Protein AF-A0AB36Y078-F1 (afdb_monomer_lite)

Foldseek 3Di:
DVVVVVVVVVLVVCCVVPVVPSVVVVVVVVVVVVVVVVVVVVVVVVVVVQVVQWDWDWDQACPVDPPLFRIKIKIWRQDQAKDAWDWDDDFDADVVGPDTPQQPVVDRDRPTPPGTAHHGHMDMDTGD

Sequence (128 aa):
MFFGVLLIITWLILLLRYPAKALPVSLAAAAGLGLVAVWVVWLDNREASQLARLELRISYAPQECPADRPLKLTLNNGNDVPLTELRWRVAAYAPGDTVNLADNVYAAPRYRGPGELQAGATWDDCLP

pLDDT: mean 82.59, std 10.32, range [43.22, 97.31]

Structure (mmCIF, N/CA/C/O backbone):
data_AF-A0AB36Y078-F1
#
_entry.id   AF-A0AB36Y078-F1
#
loop_
_atom_site.group_PDB
_atom_site.id
_atom_site.type_symbol
_atom_site.label_atom_id
_atom_site.label_alt_id
_atom_site.label_comp_id
_atom_site.label_asym_id
_atom_site.label_entity_id
_atom_site.label_seq_id
_atom_site.pdbx_PDB_ins_code
_atom_site.Cartn_x
_atom_site.Cartn_y
_atom_site.Cartn_z
_atom_site.occupancy
_atom_site.B_iso_or_equiv
_atom_site.auth_seq_id
_atom_site.auth_comp_id
_atom_site.auth_asym_id
_atom_site.auth_atom_id
_atom_site.pdbx_PDB_model_num
ATOM 1 N N . MET A 1 1 ? -1.918 -14.379 -34.521 1.00 67.94 1 MET A N 1
ATOM 2 C CA . MET A 1 1 ? -0.766 -15.259 -34.199 1.00 67.94 1 MET A CA 1
ATOM 3 C C . MET A 1 1 ? 0.283 -15.271 -35.313 1.00 67.94 1 MET A C 1
ATOM 5 O O . MET A 1 1 ? 1.445 -15.045 -35.012 1.00 67.94 1 MET A O 1
ATOM 9 N N . PHE A 1 2 ? -0.107 -15.436 -36.585 1.00 85.00 2 PHE A N 1
ATOM 10 C CA . PHE A 1 2 ? 0.818 -15.479 -37.734 1.00 85.00 2 PHE A CA 1
ATOM 11 C C . PHE A 1 2 ? 1.737 -14.249 -37.864 1.00 85.00 2 PHE A C 1
ATOM 13 O O . PHE A 1 2 ? 2.942 -14.395 -38.031 1.00 85.00 2 PHE A O 1
ATOM 20 N N . PHE A 1 3 ? 1.191 -13.040 -37.696 1.00 89.00 3 PHE A N 1
ATOM 21 C CA . PHE A 1 3 ? 1.971 -11.796 -37.752 1.00 89.00 3 PHE A CA 1
ATOM 22 C C . PHE A 1 3 ? 3.054 -11.701 -36.669 1.00 89.00 3 PHE A C 1
ATOM 24 O O . PHE A 1 3 ? 4.143 -11.210 -36.942 1.00 89.00 3 PHE A O 1
ATOM 31 N N . GLY A 1 4 ? 2.786 -12.221 -35.466 1.00 87.12 4 GLY A N 1
ATOM 32 C CA . GLY A 1 4 ? 3.779 -12.261 -34.390 1.00 87.12 4 GLY A CA 1
ATOM 33 C C . GLY A 1 4 ? 4.939 -13.199 -34.723 1.00 87.12 4 GLY A C 1
ATOM 34 O O . GLY A 1 4 ? 6.097 -12.826 -34.575 1.00 87.12 4 GLY A O 1
ATOM 35 N N . VAL A 1 5 ? 4.632 -14.384 -35.258 1.00 90.44 5 VAL A N 1
ATOM 36 C CA . VAL A 1 5 ? 5.648 -15.358 -35.694 1.00 90.44 5 VAL A CA 1
ATOM 37 C C . VAL A 1 5 ? 6.499 -14.792 -36.834 1.00 90.44 5 VAL A C 1
ATOM 39 O O . VAL A 1 5 ? 7.723 -14.880 -36.793 1.00 90.44 5 VAL A O 1
ATOM 42 N N . LEU A 1 6 ? 5.867 -14.159 -37.825 1.00 91.75 6 LEU A N 1
ATOM 43 C CA . LEU A 1 6 ? 6.556 -13.582 -38.980 1.00 91.75 6 LEU A CA 1
ATOM 44 C C . LEU A 1 6 ? 7.494 -12.437 -38.563 1.00 91.75 6 LEU A C 1
ATOM 46 O O . LEU A 1 6 ? 8.616 -12.347 -39.061 1.00 91.75 6 LEU A O 1
ATOM 50 N N . LEU A 1 7 ? 7.086 -11.620 -37.588 1.00 88.50 7 LEU A N 1
ATOM 51 C CA . LEU A 1 7 ? 7.914 -10.560 -37.011 1.00 88.50 7 LEU A CA 1
ATOM 52 C C . LEU A 1 7 ? 9.136 -11.119 -36.265 1.00 88.50 7 LEU A C 1
ATOM 54 O O . LEU A 1 7 ? 10.246 -10.633 -36.479 1.00 88.50 7 LEU A O 1
ATOM 58 N N . ILE A 1 8 ? 8.963 -12.177 -35.463 1.00 86.94 8 ILE A N 1
ATOM 59 C CA . ILE A 1 8 ? 10.069 -12.844 -34.750 1.00 86.94 8 ILE A CA 1
ATOM 60 C C . ILE A 1 8 ? 11.074 -13.454 -35.736 1.00 86.94 8 ILE A C 1
ATOM 62 O O . ILE A 1 8 ? 12.280 -13.264 -35.579 1.00 86.94 8 ILE A O 1
ATOM 66 N N . ILE A 1 9 ? 10.595 -14.149 -36.774 1.00 90.00 9 ILE A N 1
ATOM 67 C CA . ILE A 1 9 ? 11.457 -14.742 -37.809 1.00 90.00 9 ILE A CA 1
ATOM 68 C C . ILE A 1 9 ? 12.229 -13.647 -38.553 1.00 90.00 9 ILE A C 1
ATOM 70 O O . ILE A 1 9 ? 13.437 -13.766 -38.751 1.00 90.00 9 ILE A O 1
ATOM 74 N N . THR A 1 10 ? 11.557 -12.555 -38.924 1.00 88.19 10 THR A N 1
ATOM 75 C CA . THR A 1 10 ? 12.195 -11.425 -39.616 1.00 88.19 10 THR A CA 1
ATOM 76 C C . THR A 1 10 ? 13.278 -10.786 -38.746 1.00 88.19 10 THR A C 1
ATOM 78 O O . THR A 1 10 ? 14.379 -10.515 -39.223 1.00 88.19 10 THR A O 1
ATOM 81 N N . TRP A 1 11 ? 13.005 -10.604 -37.453 1.00 88.06 11 TRP A N 1
ATOM 82 C CA . TRP A 1 11 ? 13.983 -10.101 -36.492 1.00 88.06 11 TRP A CA 1
ATOM 83 C C . TRP A 1 11 ? 15.195 -11.039 -36.347 1.00 88.06 11 TRP A C 1
ATOM 85 O O . TRP A 1 11 ? 16.330 -10.571 -36.426 1.00 88.06 11 TRP A O 1
ATOM 95 N N . LEU A 1 12 ? 14.981 -12.358 -36.239 1.00 86.44 12 LEU A N 1
ATOM 96 C CA . LEU A 1 12 ? 16.056 -13.363 -36.198 1.00 86.44 12 LEU A CA 1
ATOM 97 C C . LEU A 1 12 ? 16.944 -13.321 -37.449 1.00 86.44 12 LEU A C 1
ATOM 99 O O . LEU A 1 12 ? 18.168 -13.339 -37.334 1.00 86.44 12 LEU A O 1
ATOM 103 N N . ILE A 1 13 ? 16.342 -13.220 -38.639 1.00 87.00 13 ILE A N 1
ATOM 104 C CA . ILE A 1 13 ? 17.077 -13.113 -39.909 1.00 87.00 13 ILE A CA 1
ATOM 105 C C . ILE A 1 13 ? 17.943 -11.846 -39.926 1.00 87.00 13 ILE A C 1
ATOM 107 O O . ILE A 1 13 ? 19.112 -11.897 -40.316 1.00 87.00 13 ILE A O 1
ATOM 111 N N . LEU A 1 14 ? 17.393 -10.712 -39.480 1.00 85.31 14 LEU A N 1
ATOM 112 C CA . LEU A 1 14 ? 18.128 -9.448 -39.393 1.00 85.31 14 LEU A CA 1
ATOM 113 C C . LEU A 1 14 ? 19.282 -9.520 -38.386 1.00 85.31 14 LEU A C 1
ATOM 115 O O . LEU A 1 14 ? 20.352 -8.974 -38.655 1.00 85.31 14 LEU A O 1
ATOM 119 N N . LEU A 1 15 ? 19.095 -10.220 -37.268 1.00 82.81 15 LEU A N 1
ATOM 120 C CA . LEU A 1 15 ? 20.113 -10.388 -36.235 1.00 82.81 15 LEU A CA 1
ATOM 121 C C . LEU A 1 15 ? 21.266 -11.289 -36.698 1.00 82.81 15 LEU A C 1
ATOM 123 O O . LEU A 1 15 ? 22.425 -10.947 -36.474 1.00 82.81 15 LEU A O 1
ATOM 127 N N . LEU A 1 16 ? 20.964 -12.380 -37.413 1.00 85.00 16 LEU A N 1
ATOM 128 C CA . LEU A 1 16 ? 21.978 -13.281 -37.974 1.00 85.00 16 LEU A CA 1
ATOM 129 C C . LEU A 1 16 ? 22.780 -12.622 -39.106 1.00 85.00 16 LEU A C 1
ATOM 131 O O . LEU A 1 16 ? 23.980 -12.854 -39.238 1.00 85.00 16 LEU A O 1
ATOM 135 N N . ARG A 1 17 ? 22.117 -11.812 -39.944 1.00 87.81 17 ARG A N 1
ATOM 136 C CA . ARG A 1 17 ? 22.730 -11.233 -41.149 1.00 87.81 17 ARG A CA 1
ATOM 137 C C . ARG A 1 17 ? 23.404 -9.883 -40.919 1.00 87.81 17 ARG A C 1
ATOM 139 O O . ARG A 1 17 ? 24.385 -9.577 -41.592 1.00 87.81 17 ARG A O 1
ATOM 146 N N . TYR A 1 18 ? 22.904 -9.079 -39.984 1.00 84.06 18 TYR A N 1
ATOM 147 C CA . TYR A 1 18 ? 23.440 -7.753 -39.671 1.00 84.06 18 TYR A CA 1
ATOM 148 C C . TYR A 1 18 ? 23.667 -7.581 -38.162 1.00 84.06 18 TYR A C 1
ATOM 150 O O . TYR A 1 18 ? 23.099 -6.665 -37.553 1.00 84.06 18 TYR A O 1
ATOM 158 N N . PRO A 1 19 ? 24.533 -8.408 -37.544 1.00 77.94 19 PRO A N 1
ATOM 159 C CA . PRO A 1 19 ? 24.742 -8.396 -36.097 1.00 77.94 19 PRO A CA 1
ATOM 160 C C . PRO A 1 19 ? 25.222 -7.028 -35.599 1.00 77.94 19 PRO A C 1
ATOM 162 O O . PRO A 1 19 ? 24.723 -6.525 -34.599 1.00 77.94 19 PRO A O 1
ATOM 165 N N . ALA A 1 20 ? 26.093 -6.352 -36.353 1.00 81.81 20 ALA A N 1
ATOM 166 C CA . ALA A 1 20 ? 26.608 -5.029 -35.993 1.00 81.81 20 ALA A CA 1
ATOM 167 C C . ALA A 1 20 ? 25.535 -3.919 -35.937 1.00 81.81 20 ALA A C 1
ATOM 169 O O . ALA A 1 20 ? 25.791 -2.864 -35.366 1.00 81.81 20 ALA A O 1
ATOM 170 N N . LYS A 1 21 ? 24.345 -4.129 -36.523 1.00 81.31 21 LYS A N 1
ATOM 171 C CA . LYS A 1 21 ? 23.260 -3.130 -36.561 1.00 81.31 21 LYS A CA 1
ATOM 172 C C . LYS A 1 21 ? 22.040 -3.537 -35.737 1.00 81.31 21 LYS A C 1
ATOM 174 O O . LYS A 1 21 ? 21.476 -2.705 -35.039 1.00 81.31 21 LYS A O 1
ATOM 179 N N . ALA A 1 22 ? 21.633 -4.804 -35.797 1.00 81.19 22 ALA A N 1
ATOM 180 C CA . ALA A 1 22 ? 20.432 -5.289 -35.113 1.00 81.19 22 ALA A CA 1
ATOM 181 C C . ALA A 1 22 ? 20.657 -5.549 -33.612 1.00 81.19 22 ALA A C 1
ATOM 183 O O . ALA A 1 22 ? 19.755 -5.331 -32.798 1.00 81.19 22 ALA A O 1
ATOM 184 N N . LEU A 1 23 ? 21.862 -5.985 -33.236 1.00 82.50 23 LEU A N 1
ATOM 185 C CA . LEU A 1 23 ? 22.231 -6.277 -31.853 1.00 82.50 23 LEU A CA 1
ATOM 186 C C . LEU A 1 23 ? 22.224 -5.025 -30.954 1.00 82.50 23 LEU A C 1
ATOM 188 O O . LEU A 1 23 ? 21.563 -5.084 -29.919 1.00 82.50 23 LEU A O 1
ATOM 192 N N . PRO A 1 24 ? 22.833 -3.874 -31.321 1.00 85.88 24 PRO A N 1
ATOM 193 C CA . PRO A 1 24 ? 22.782 -2.677 -30.475 1.00 85.88 24 PRO A CA 1
ATOM 194 C C . PRO A 1 24 ? 21.361 -2.128 -30.310 1.00 85.88 24 PRO A C 1
ATOM 196 O O . PRO A 1 24 ? 21.002 -1.697 -29.219 1.00 85.88 24 PRO A O 1
ATOM 199 N N . VAL A 1 25 ? 20.525 -2.198 -31.353 1.00 87.19 25 VAL A N 1
ATOM 200 C CA . VAL A 1 25 ? 19.115 -1.775 -31.277 1.00 87.19 25 VAL A CA 1
ATOM 201 C C . VAL A 1 25 ? 18.329 -2.669 -30.318 1.00 87.19 25 VAL A C 1
ATOM 203 O O . VAL A 1 25 ? 17.588 -2.174 -29.472 1.00 87.19 25 VAL A O 1
ATOM 206 N N . SER A 1 26 ? 18.521 -3.985 -30.408 1.00 85.50 26 SER A N 1
ATOM 207 C CA . SER A 1 26 ? 17.842 -4.942 -29.528 1.00 85.50 26 SER A CA 1
ATOM 208 C C . SER A 1 26 ? 18.319 -4.814 -28.081 1.00 85.50 26 SER A C 1
ATOM 210 O O . SER A 1 26 ? 17.514 -4.893 -27.159 1.00 85.50 26 SER A O 1
ATOM 212 N N . LEU A 1 27 ? 19.613 -4.559 -27.878 1.00 89.94 27 LEU A N 1
ATOM 213 C CA . LEU A 1 27 ? 20.193 -4.333 -26.560 1.00 89.94 27 LEU A CA 1
ATOM 214 C C . LEU A 1 27 ? 19.691 -3.025 -25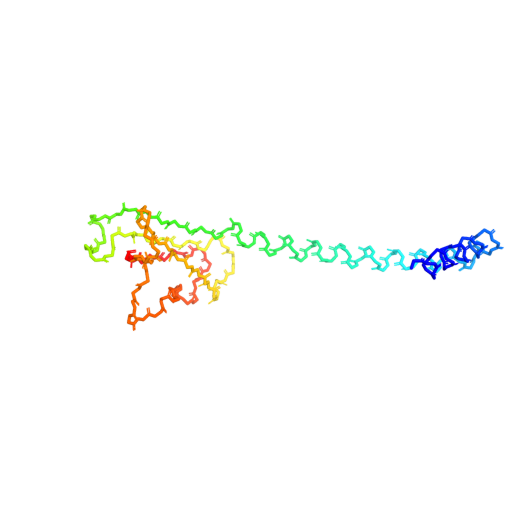.939 1.00 89.94 27 LEU A C 1
ATOM 216 O O . LEU A 1 27 ? 19.344 -3.013 -24.764 1.00 89.94 27 LEU A O 1
ATOM 220 N N . ALA A 1 28 ? 19.574 -1.952 -26.726 1.00 91.19 28 ALA A N 1
ATOM 221 C CA . ALA A 1 28 ? 18.971 -0.699 -26.277 1.00 91.19 28 ALA A CA 1
ATOM 222 C C . ALA A 1 28 ? 17.498 -0.890 -25.878 1.00 91.19 28 ALA A C 1
ATOM 224 O O . ALA A 1 28 ? 17.077 -0.405 -24.829 1.00 91.19 28 ALA A O 1
ATOM 225 N N . ALA A 1 29 ? 16.730 -1.647 -26.668 1.00 90.44 29 ALA A N 1
ATOM 226 C CA . ALA A 1 29 ? 15.347 -1.981 -26.339 1.00 90.44 29 ALA A CA 1
ATOM 227 C C . ALA A 1 29 ? 15.247 -2.822 -25.054 1.00 90.44 29 ALA A C 1
ATOM 229 O O . ALA A 1 29 ? 14.455 -2.502 -24.170 1.00 90.44 29 ALA A O 1
ATOM 230 N N . ALA A 1 30 ? 16.081 -3.856 -24.912 1.00 92.88 30 ALA A N 1
ATOM 231 C CA . ALA A 1 30 ? 16.129 -4.693 -23.716 1.00 92.88 30 ALA A CA 1
ATOM 232 C C . ALA A 1 30 ? 16.552 -3.899 -22.471 1.00 92.88 30 ALA A C 1
ATOM 234 O O . ALA A 1 30 ? 15.960 -4.070 -21.410 1.00 92.88 30 ALA A O 1
ATOM 235 N N . ALA A 1 31 ? 17.526 -2.995 -22.602 1.00 95.88 31 ALA A N 1
ATOM 236 C CA . ALA A 1 31 ? 17.953 -2.113 -21.521 1.00 95.88 31 ALA A CA 1
ATOM 237 C C . ALA A 1 31 ? 16.829 -1.156 -21.098 1.00 95.88 31 ALA A C 1
ATOM 239 O O . ALA A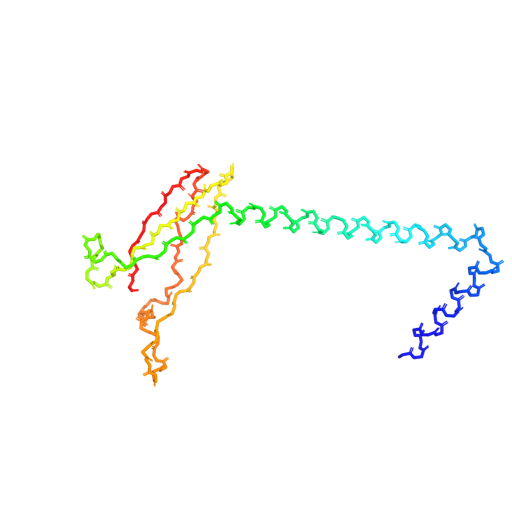 1 31 ? 16.574 -1.010 -19.906 1.00 95.88 31 ALA A O 1
ATOM 240 N N . GLY A 1 32 ? 16.116 -0.558 -22.059 1.00 95.81 32 GLY A N 1
ATOM 241 C CA . GLY A 1 32 ? 14.958 0.291 -21.779 1.00 95.81 32 GLY A CA 1
ATOM 242 C C . GLY A 1 32 ? 13.849 -0.464 -21.044 1.00 95.81 32 GLY A C 1
ATOM 243 O O . GLY A 1 32 ? 13.365 -0.001 -20.013 1.00 95.81 32 GLY A O 1
ATOM 244 N N . LEU A 1 33 ? 13.497 -1.662 -21.523 1.00 96.00 33 LEU A N 1
ATOM 245 C CA . LEU A 1 33 ? 12.511 -2.525 -20.865 1.00 96.00 33 LEU A CA 1
ATOM 246 C C . LEU A 1 33 ? 12.966 -2.959 -19.466 1.00 96.00 33 LEU A C 1
ATOM 248 O O . LEU A 1 33 ? 12.168 -2.942 -18.532 1.00 96.00 33 LEU A O 1
ATOM 252 N N . GLY A 1 34 ? 14.245 -3.301 -19.304 1.00 96.38 34 GLY A N 1
ATOM 253 C CA . GLY A 1 34 ? 14.830 -3.661 -18.015 1.00 96.38 34 GLY A CA 1
ATOM 254 C C . GLY A 1 34 ? 14.773 -2.512 -17.010 1.00 96.38 34 GLY A C 1
ATOM 255 O O . GLY A 1 34 ? 14.398 -2.729 -15.862 1.00 96.38 34 GLY A O 1
ATOM 256 N N . LEU A 1 35 ? 15.070 -1.284 -17.443 1.00 97.31 35 LEU A N 1
ATOM 257 C CA . LEU A 1 35 ? 15.001 -0.096 -16.591 1.00 97.31 35 LEU A CA 1
ATOM 258 C C . LEU A 1 35 ? 13.564 0.151 -16.116 1.00 97.31 35 LEU A C 1
ATOM 260 O O . LEU A 1 35 ? 13.345 0.338 -14.923 1.00 97.31 35 LEU A O 1
ATOM 264 N N . VAL A 1 36 ? 12.580 0.070 -17.019 1.00 96.88 36 VAL A N 1
ATOM 265 C CA . VAL A 1 36 ? 11.159 0.193 -16.653 1.00 96.88 36 VAL A CA 1
ATOM 266 C C . VAL A 1 36 ? 10.745 -0.904 -15.672 1.00 96.88 36 VAL A C 1
ATOM 268 O O . VAL A 1 36 ? 10.108 -0.602 -14.668 1.00 96.88 36 VAL A O 1
ATOM 271 N N . ALA A 1 37 ? 11.133 -2.159 -15.910 1.00 96.06 37 ALA A N 1
ATOM 272 C CA . ALA A 1 37 ? 10.815 -3.263 -15.007 1.00 96.06 37 ALA A CA 1
ATOM 273 C C . ALA A 1 37 ? 11.408 -3.048 -13.603 1.00 96.06 37 ALA A C 1
ATOM 275 O O . ALA A 1 37 ? 10.694 -3.174 -12.611 1.00 96.06 37 ALA A O 1
ATOM 276 N N . VAL A 1 38 ? 12.686 -2.661 -13.513 1.00 96.19 38 VAL A N 1
ATOM 277 C CA . VAL A 1 38 ? 13.344 -2.337 -12.235 1.00 96.19 38 VAL A CA 1
ATOM 278 C C . VAL A 1 38 ? 12.657 -1.162 -11.544 1.00 96.19 38 VAL A C 1
ATOM 280 O O . VAL A 1 38 ? 12.427 -1.219 -10.339 1.00 96.19 38 VAL A O 1
ATOM 283 N N . TRP A 1 39 ? 12.294 -0.119 -12.292 1.00 95.06 39 TRP A N 1
ATOM 284 C CA . TRP A 1 39 ? 11.585 1.039 -11.752 1.00 95.06 39 TRP A CA 1
ATOM 285 C C . TRP A 1 39 ? 10.229 0.654 -11.154 1.00 95.06 39 TRP A C 1
ATOM 287 O O . TRP A 1 39 ? 9.905 1.078 -10.047 1.00 95.06 39 TRP A O 1
ATOM 297 N N . VAL A 1 40 ? 9.460 -0.185 -11.854 1.00 94.12 40 VAL A N 1
ATOM 298 C CA . VAL A 1 40 ? 8.164 -0.689 -11.379 1.00 94.12 40 VAL A CA 1
ATOM 299 C C . VAL A 1 40 ? 8.331 -1.519 -10.108 1.00 94.12 40 VAL A C 1
ATOM 301 O O . VAL A 1 40 ? 7.631 -1.261 -9.135 1.00 94.12 40 VAL A O 1
ATOM 304 N N . VAL A 1 41 ? 9.286 -2.455 -10.071 1.00 92.19 41 VAL A N 1
ATOM 305 C CA . VAL A 1 41 ? 9.547 -3.264 -8.864 1.00 92.19 41 VAL A CA 1
ATOM 306 C C . VAL A 1 41 ? 9.994 -2.389 -7.691 1.00 92.19 41 VAL A C 1
ATOM 308 O O . VAL A 1 41 ? 9.592 -2.622 -6.554 1.00 92.19 41 VAL A O 1
ATOM 311 N N . TRP A 1 42 ? 10.817 -1.369 -7.943 1.00 92.38 42 TRP A N 1
ATOM 312 C CA . TRP A 1 42 ? 11.256 -0.446 -6.898 1.00 92.38 42 TRP A CA 1
ATOM 313 C C . TRP A 1 42 ? 10.096 0.372 -6.320 1.00 92.38 42 TRP A C 1
ATOM 315 O O . TRP A 1 42 ? 10.009 0.524 -5.100 1.00 92.38 42 TRP 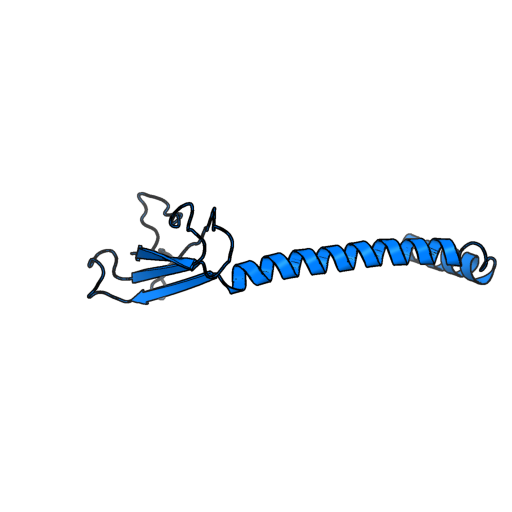A O 1
ATOM 325 N N . LEU A 1 43 ? 9.202 0.868 -7.179 1.00 87.50 43 LEU A N 1
ATOM 326 C CA . LEU A 1 43 ? 8.017 1.612 -6.760 1.00 87.50 43 LEU A CA 1
ATOM 327 C C . LEU A 1 43 ? 7.081 0.733 -5.919 1.00 87.50 43 LEU A C 1
ATOM 329 O O . LEU A 1 43 ? 6.715 1.124 -4.813 1.00 87.50 43 LEU A O 1
ATOM 333 N N . ASP A 1 44 ? 6.791 -0.476 -6.402 1.00 85.88 44 ASP A N 1
ATOM 334 C CA . ASP A 1 44 ? 5.927 -1.451 -5.729 1.00 85.88 44 ASP A CA 1
ATOM 335 C C . ASP A 1 44 ? 6.474 -1.834 -4.343 1.00 85.88 44 ASP A C 1
ATOM 337 O O . ASP A 1 44 ? 5.772 -1.764 -3.333 1.00 85.88 44 ASP A O 1
ATOM 341 N N . ASN A 1 45 ? 7.777 -2.120 -4.248 1.00 81.25 45 ASN A N 1
ATOM 342 C CA . ASN A 1 45 ? 8.405 -2.465 -2.973 1.00 81.25 45 ASN A CA 1
ATOM 343 C C . ASN A 1 45 ? 8.398 -1.289 -1.977 1.00 81.25 45 ASN A C 1
ATOM 345 O O . ASN A 1 45 ? 8.291 -1.486 -0.763 1.00 81.25 45 ASN A O 1
ATOM 349 N N . ARG A 1 46 ? 8.491 -0.046 -2.471 1.00 81.50 46 ARG A N 1
ATOM 350 C CA . ARG A 1 46 ? 8.406 1.147 -1.620 1.00 81.50 46 ARG A CA 1
ATOM 351 C C . ARG A 1 46 ? 7.010 1.291 -1.019 1.00 81.50 46 ARG A C 1
ATOM 353 O O . ARG A 1 46 ? 6.913 1.540 0.183 1.00 81.50 46 ARG A O 1
ATOM 360 N N . GLU A 1 47 ? 5.961 1.092 -1.811 1.00 78.75 47 GLU A N 1
ATOM 361 C CA . GLU A 1 47 ? 4.569 1.126 -1.345 1.00 78.75 47 GLU A CA 1
ATOM 362 C C . GLU A 1 47 ? 4.283 -0.014 -0.360 1.00 78.75 47 GLU A C 1
ATOM 364 O O . GLU A 1 47 ? 3.808 0.232 0.752 1.00 78.75 47 GLU A O 1
ATOM 369 N N . ALA A 1 48 ? 4.683 -1.246 -0.689 1.00 74.19 48 ALA A N 1
ATOM 370 C CA . ALA A 1 48 ? 4.507 -2.406 0.186 1.00 74.19 48 ALA A CA 1
ATOM 371 C C . ALA A 1 48 ? 5.187 -2.218 1.554 1.00 74.19 48 ALA A C 1
ATOM 373 O O . ALA A 1 48 ? 4.611 -2.550 2.591 1.00 74.19 48 ALA A O 1
ATOM 374 N N . SER A 1 49 ? 6.385 -1.619 1.580 1.00 71.94 49 SER A N 1
ATOM 375 C CA . SER A 1 49 ? 7.094 -1.320 2.831 1.00 71.94 49 SER A CA 1
ATOM 376 C C . SER A 1 49 ? 6.360 -0.311 3.722 1.00 71.94 49 SER A C 1
ATOM 378 O O . SER A 1 49 ? 6.497 -0.363 4.944 1.00 71.94 49 SER A O 1
ATOM 380 N N . GLN A 1 50 ? 5.582 0.603 3.130 1.00 72.19 50 GLN A N 1
ATOM 381 C CA . GLN A 1 50 ? 4.784 1.569 3.882 1.00 72.19 50 GLN A CA 1
ATOM 382 C C . GLN A 1 50 ? 3.539 0.91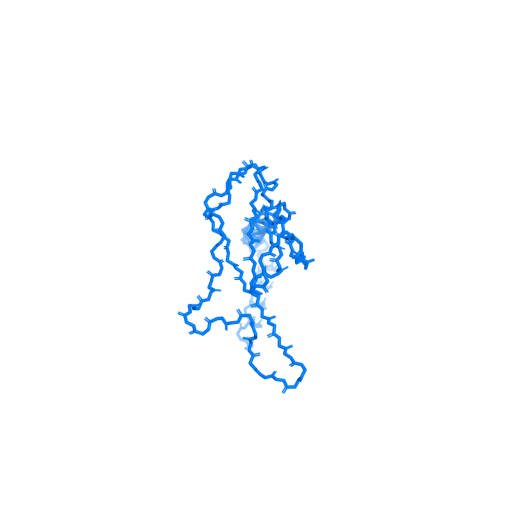3 4.479 1.00 72.19 50 GLN A C 1
ATOM 384 O O . GLN A 1 50 ? 3.209 1.157 5.640 1.00 72.19 50 GLN A O 1
ATOM 389 N N . LEU A 1 51 ? 2.893 0.015 3.730 1.00 71.88 51 LEU A N 1
ATOM 390 C CA . LEU A 1 51 ? 1.773 -0.772 4.246 1.00 71.88 51 LEU A CA 1
ATOM 391 C C . LEU A 1 51 ? 2.206 -1.739 5.352 1.00 71.88 51 LEU A C 1
ATOM 393 O O . LEU A 1 51 ? 1.488 -1.890 6.331 1.00 71.88 51 LEU A O 1
ATOM 397 N N . ALA A 1 52 ? 3.390 -2.348 5.245 1.00 69.69 52 ALA A N 1
ATOM 398 C CA . ALA A 1 52 ? 3.888 -3.301 6.240 1.00 69.69 52 ALA A CA 1
ATOM 399 C C . ALA A 1 52 ? 4.101 -2.692 7.639 1.00 69.69 52 ALA A C 1
ATOM 401 O O . ALA A 1 52 ? 4.156 -3.424 8.624 1.00 69.69 52 ALA A O 1
ATOM 402 N N . ARG A 1 53 ? 4.230 -1.363 7.735 1.00 80.88 53 ARG A N 1
ATOM 403 C CA . ARG A 1 53 ? 4.366 -0.637 9.007 1.00 80.88 53 ARG A CA 1
ATOM 404 C C . ARG A 1 53 ? 3.045 -0.055 9.520 1.00 80.88 53 ARG A C 1
ATOM 406 O O . ARG A 1 53 ? 3.038 0.580 10.570 1.00 80.88 53 ARG A O 1
ATOM 413 N N . LEU A 1 54 ? 1.940 -0.261 8.803 1.00 86.44 54 LEU A N 1
ATOM 414 C CA . LEU A 1 54 ? 0.596 0.033 9.293 1.00 86.44 54 LEU A CA 1
ATOM 415 C C . LEU A 1 54 ? 0.058 -1.199 10.020 1.00 86.44 54 LEU A C 1
ATOM 417 O O . LEU A 1 54 ? -0.120 -2.255 9.417 1.00 86.44 54 LEU A O 1
ATOM 421 N N . GLU A 1 55 ? -0.231 -1.058 11.308 1.00 86.62 55 GLU A N 1
ATOM 422 C CA . GLU A 1 55 ? -0.878 -2.112 12.088 1.00 86.62 55 GLU A CA 1
ATOM 423 C C . GLU A 1 55 ? -2.338 -1.734 12.343 1.00 86.62 55 GLU A C 1
ATOM 425 O O . GLU A 1 55 ? -2.624 -0.693 12.932 1.00 86.62 55 GLU A O 1
ATOM 430 N N . LEU A 1 56 ? -3.261 -2.594 11.906 1.00 87.38 56 LEU A N 1
ATOM 431 C CA . LEU A 1 56 ? -4.693 -2.494 12.182 1.00 87.38 56 LEU A CA 1
ATOM 432 C C . LEU A 1 56 ? -5.105 -3.690 13.041 1.00 87.38 56 LEU A C 1
ATOM 434 O O . LEU A 1 56 ? -5.028 -4.835 12.590 1.00 87.38 56 LEU A O 1
ATOM 438 N N . ARG A 1 57 ? -5.563 -3.438 14.266 1.00 89.06 57 ARG A N 1
ATOM 439 C CA . ARG A 1 57 ? -6.021 -4.474 15.194 1.00 89.06 57 ARG A CA 1
ATOM 440 C C . ARG A 1 57 ? -7.491 -4.270 15.521 1.00 89.06 57 ARG A C 1
ATOM 442 O O . ARG A 1 57 ? -7.876 -3.198 15.968 1.00 89.06 57 ARG A O 1
ATOM 449 N N . ILE A 1 58 ? -8.293 -5.313 15.321 1.00 88.25 58 ILE A N 1
ATOM 450 C CA . ILE A 1 58 ? -9.706 -5.349 15.711 1.00 88.25 58 ILE A CA 1
ATOM 451 C C . ILE A 1 58 ? -9.876 -6.466 16.737 1.00 88.25 58 ILE A C 1
ATOM 453 O O . ILE A 1 58 ? -9.496 -7.609 16.480 1.00 88.25 58 ILE A O 1
ATOM 457 N N . SER A 1 59 ? -10.429 -6.142 17.902 1.00 90.38 59 SER A N 1
ATOM 458 C CA . SER A 1 59 ? -10.622 -7.088 19.004 1.00 90.38 59 SER A CA 1
ATOM 459 C C . SER A 1 59 ? -11.976 -6.895 19.670 1.00 90.38 59 SER A C 1
ATOM 461 O O . SER A 1 59 ? -12.409 -5.766 19.873 1.00 90.38 59 SER A O 1
ATOM 463 N N . TYR A 1 60 ? -12.625 -7.989 20.063 1.00 88.69 60 TYR A N 1
ATOM 464 C CA . TYR A 1 60 ? -13.824 -7.932 20.896 1.00 88.69 60 TYR A CA 1
ATOM 465 C C . TYR A 1 60 ? -13.456 -7.468 22.312 1.00 88.69 60 TYR A C 1
ATOM 467 O O . TYR A 1 60 ? -12.771 -8.185 23.040 1.00 88.69 60 TYR A O 1
ATOM 475 N N . ALA A 1 61 ? -13.892 -6.264 22.683 1.00 89.75 61 ALA A N 1
ATOM 476 C CA . ALA A 1 61 ? -13.557 -5.612 23.947 1.00 89.75 61 ALA A CA 1
ATOM 477 C C . ALA A 1 61 ? -14.803 -4.951 24.576 1.00 89.75 61 ALA A C 1
ATOM 479 O O . ALA A 1 61 ? -14.858 -3.730 24.728 1.00 89.75 61 ALA A O 1
ATOM 480 N N . PRO A 1 62 ? -15.807 -5.742 25.001 1.00 86.56 62 PRO A N 1
ATOM 481 C CA . PRO A 1 62 ? -17.068 -5.224 25.549 1.00 86.56 62 PRO A CA 1
ATOM 482 C C . PRO A 1 62 ? -16.912 -4.503 26.900 1.00 86.56 62 PRO A C 1
ATOM 484 O O . PRO A 1 62 ? -17.866 -3.921 27.401 1.00 86.56 62 PRO A O 1
ATOM 487 N N . GLN A 1 63 ? -15.732 -4.584 27.524 1.00 90.50 63 GLN A N 1
ATOM 488 C CA . GLN A 1 63 ? -15.405 -3.860 28.756 1.00 90.50 63 GLN A CA 1
ATOM 489 C C . GLN A 1 63 ? -14.906 -2.435 28.479 1.00 90.50 63 GLN A C 1
ATOM 491 O O . GLN A 1 63 ? -15.041 -1.567 29.335 1.00 90.50 63 GLN A O 1
ATOM 496 N N . GLU A 1 64 ? -14.319 -2.201 27.303 1.00 87.50 64 GLU A N 1
ATOM 497 C CA . GLU A 1 64 ? -13.712 -0.920 26.918 1.00 87.50 64 GLU A CA 1
ATOM 498 C C . GLU A 1 64 ? -14.594 -0.130 25.950 1.00 87.50 64 GLU A C 1
ATOM 500 O O . GLU A 1 64 ? -14.508 1.096 25.895 1.00 87.50 64 GLU A O 1
ATOM 505 N N . CYS A 1 65 ? -15.457 -0.824 25.208 1.00 87.06 65 CYS A N 1
ATOM 506 C CA . CYS A 1 65 ? -16.357 -0.222 24.243 1.00 87.06 65 CYS A CA 1
ATOM 507 C C . CYS A 1 65 ? -17.842 -0.362 24.642 1.00 87.06 65 CYS A C 1
ATOM 509 O O . CYS A 1 65 ? -18.208 -1.302 25.352 1.00 87.06 65 CYS A O 1
ATOM 511 N N . PRO A 1 66 ? -18.717 0.551 24.175 1.00 85.06 66 PRO A N 1
ATOM 512 C CA . PRO A 1 66 ? -20.162 0.484 24.396 1.00 85.06 66 PRO A CA 1
ATOM 513 C C . PRO A 1 66 ? -20.807 -0.812 23.879 1.00 85.06 66 PRO A C 1
ATOM 515 O O . PRO A 1 66 ? -20.321 -1.434 22.937 1.00 85.06 66 PRO A O 1
ATOM 518 N N . ALA A 1 67 ? -21.950 -1.193 24.455 1.00 82.62 67 ALA A N 1
ATOM 519 C CA . ALA A 1 67 ? -22.655 -2.432 24.105 1.00 82.62 67 ALA A CA 1
ATOM 520 C C . ALA A 1 67 ? -23.170 -2.473 22.652 1.00 82.62 67 ALA A C 1
ATOM 522 O O . ALA A 1 67 ? -23.323 -3.553 22.090 1.00 82.62 67 ALA A O 1
ATOM 523 N N . ASP A 1 68 ? -23.427 -1.313 22.046 1.00 81.06 68 ASP A N 1
ATOM 524 C CA . ASP A 1 68 ? -23.800 -1.156 20.636 1.00 81.06 68 ASP A CA 1
ATOM 525 C C . ASP A 1 68 ? -22.598 -1.207 19.681 1.00 81.06 68 ASP A C 1
ATOM 527 O O . ASP A 1 68 ? -22.794 -1.318 18.473 1.00 81.06 68 ASP A O 1
ATOM 531 N N . ARG A 1 69 ? -21.367 -1.110 20.207 1.00 82.00 69 ARG A N 1
ATOM 532 C CA . ARG A 1 69 ? -20.116 -1.096 19.438 1.00 82.00 69 ARG A CA 1
ATOM 533 C C . ARG A 1 69 ? -18.985 -1.864 20.130 1.00 82.00 69 ARG A C 1
ATOM 535 O O . ARG A 1 69 ? -17.990 -1.252 20.500 1.00 82.00 69 ARG A O 1
ATOM 542 N N . PRO A 1 70 ? -19.103 -3.188 20.339 1.00 84.94 70 PRO A N 1
ATOM 543 C CA . PRO A 1 70 ? -18.220 -3.942 21.233 1.00 84.94 70 PRO A CA 1
ATOM 544 C C . PRO A 1 70 ? -16.841 -4.278 20.642 1.00 84.94 70 PRO A C 1
ATOM 546 O O . PRO A 1 70 ? -16.007 -4.881 21.326 1.00 84.94 70 PRO A O 1
ATOM 549 N N . LEU A 1 71 ? -16.592 -3.954 19.374 1.00 85.94 71 LEU A N 1
ATOM 550 C CA . LEU A 1 71 ? -15.316 -4.206 18.716 1.00 85.94 71 LEU A CA 1
ATOM 551 C C . LEU A 1 71 ? -14.409 -2.983 18.868 1.00 85.94 71 LEU A C 1
ATOM 553 O O . LEU A 1 71 ? -14.685 -1.924 18.315 1.00 85.94 71 LEU A O 1
ATOM 557 N N . LYS A 1 72 ? -13.291 -3.134 19.575 1.00 88.44 72 LYS A N 1
ATOM 558 C CA . LYS A 1 72 ? -12.241 -2.117 19.631 1.00 88.44 72 LYS A CA 1
ATOM 559 C C . LYS A 1 72 ? -11.372 -2.208 18.387 1.00 88.44 72 LYS A C 1
ATOM 561 O O . LYS A 1 72 ? -10.867 -3.285 18.062 1.00 88.44 72 LYS A O 1
ATOM 566 N N . LEU A 1 73 ? -11.185 -1.073 17.733 1.00 88.31 73 LEU A N 1
ATOM 567 C CA . LEU A 1 73 ? -10.262 -0.874 16.636 1.00 88.31 73 LEU A CA 1
ATOM 568 C C . LEU A 1 73 ? -9.080 -0.030 17.103 1.00 88.31 73 LEU A C 1
ATOM 570 O O . LEU A 1 73 ? -9.280 1.047 17.650 1.00 88.31 73 LEU A O 1
ATOM 574 N N . THR A 1 74 ? -7.871 -0.488 16.799 1.00 89.88 74 THR A N 1
ATOM 575 C CA . THR A 1 74 ? -6.620 0.240 17.015 1.00 89.88 74 THR A CA 1
ATOM 576 C C . THR A 1 74 ? -5.855 0.312 15.698 1.00 89.88 74 THR A C 1
ATOM 578 O O . THR A 1 74 ? -5.646 -0.710 15.039 1.00 89.88 74 THR A O 1
ATOM 581 N N . LEU A 1 75 ? -5.427 1.511 15.310 1.00 89.62 75 LEU A N 1
ATOM 582 C CA . LEU A 1 75 ? -4.591 1.778 14.143 1.00 89.62 75 LEU A CA 1
ATOM 583 C C . LEU A 1 75 ? -3.282 2.421 14.591 1.00 89.62 75 LEU A C 1
ATOM 585 O O . LEU A 1 75 ? -3.296 3.497 15.182 1.00 89.62 75 LEU A O 1
ATOM 589 N N . ASN A 1 76 ? -2.157 1.802 14.254 1.00 90.25 76 ASN A N 1
ATOM 590 C CA . ASN A 1 76 ? -0.827 2.350 14.492 1.00 90.25 76 ASN A CA 1
ATOM 591 C C . ASN A 1 76 ? -0.143 2.649 13.153 1.00 90.25 76 ASN A C 1
ATOM 593 O O . ASN A 1 76 ? -0.014 1.767 12.298 1.00 90.25 76 ASN A O 1
ATOM 597 N N . ASN A 1 77 ? 0.299 3.896 12.979 1.00 89.38 77 ASN A N 1
ATOM 598 C CA . ASN A 1 77 ? 1.138 4.287 11.857 1.00 89.38 77 ASN A CA 1
ATOM 599 C C . ASN A 1 77 ? 2.619 4.200 12.233 1.00 89.38 77 ASN A C 1
ATOM 601 O O . ASN A 1 77 ? 3.228 5.195 12.611 1.00 89.38 77 ASN A O 1
ATOM 605 N N . GLY A 1 78 ? 3.229 3.031 12.052 1.00 87.62 78 GLY A N 1
ATOM 606 C CA . GLY A 1 78 ? 4.662 2.823 12.269 1.00 87.62 78 GLY A CA 1
ATOM 607 C C . GLY A 1 78 ? 5.569 3.385 11.166 1.00 87.62 78 GLY A C 1
ATOM 608 O O . GLY A 1 78 ? 6.745 3.034 11.122 1.00 87.62 78 GLY A O 1
ATOM 609 N N . ASN A 1 79 ? 5.050 4.188 10.229 1.00 84.62 79 ASN A N 1
ATOM 610 C CA . ASN A 1 79 ? 5.861 4.839 9.199 1.00 84.62 79 ASN A CA 1
ATOM 611 C C . ASN A 1 79 ? 6.461 6.162 9.676 1.00 84.62 79 ASN A C 1
ATOM 613 O O . ASN A 1 79 ? 5.904 6.831 10.538 1.00 84.62 79 ASN A O 1
ATOM 617 N N . ASP A 1 80 ? 7.518 6.600 8.989 1.00 83.88 80 ASP A N 1
ATOM 618 C CA . ASP A 1 80 ? 8.122 7.932 9.150 1.00 83.88 80 ASP A CA 1
ATOM 619 C C . ASP A 1 80 ? 7.359 9.042 8.397 1.00 83.88 80 ASP A C 1
ATOM 621 O O . ASP A 1 80 ? 7.806 10.186 8.326 1.00 83.88 80 ASP A O 1
ATOM 625 N N . VAL A 1 81 ? 6.219 8.708 7.785 1.00 83.62 81 VAL A N 1
ATOM 626 C CA . VAL A 1 81 ? 5.374 9.628 7.012 1.00 83.62 81 VAL A CA 1
ATOM 627 C C . VAL A 1 81 ? 3.933 9.583 7.520 1.00 83.62 81 VAL A C 1
ATOM 629 O O . VAL A 1 81 ? 3.484 8.529 7.983 1.00 83.62 81 VAL A O 1
ATOM 632 N N . PRO A 1 82 ? 3.189 10.701 7.441 1.00 82.88 82 PRO A N 1
ATOM 633 C CA . PRO A 1 82 ? 1.796 10.730 7.861 1.00 82.88 82 PRO A CA 1
ATOM 634 C C . PRO A 1 82 ? 0.922 9.874 6.937 1.00 82.88 82 PRO A C 1
ATOM 636 O O . PRO A 1 82 ? 1.075 9.889 5.713 1.00 82.88 82 PRO A O 1
ATOM 639 N N . LEU A 1 83 ? -0.022 9.149 7.533 1.00 83.94 83 LEU A N 1
ATOM 640 C CA . LEU A 1 83 ? -1.082 8.449 6.817 1.00 83.94 83 LEU A CA 1
ATOM 641 C C . LEU A 1 83 ? -2.208 9.444 6.530 1.00 83.94 83 LEU A C 1
ATOM 643 O O . LEU A 1 83 ? -2.785 9.992 7.464 1.00 83.94 83 LEU A O 1
ATOM 647 N N . THR A 1 84 ? -2.520 9.669 5.255 1.00 83.69 84 THR A N 1
ATOM 648 C CA . THR A 1 84 ? -3.511 10.671 4.827 1.00 83.69 84 THR A CA 1
ATOM 649 C C . THR A 1 84 ? -4.920 10.098 4.684 1.00 83.69 84 THR A C 1
ATOM 651 O O . THR A 1 84 ? -5.889 10.705 5.136 1.00 83.69 84 THR A O 1
ATOM 654 N N . GLU A 1 85 ? -5.053 8.925 4.063 1.00 80.81 85 GLU A N 1
ATOM 655 C CA . GLU A 1 85 ? -6.337 8.252 3.868 1.00 80.81 85 GLU A CA 1
ATOM 656 C C . GLU A 1 85 ? -6.183 6.738 4.051 1.00 80.81 85 GLU A C 1
ATOM 658 O O . GLU A 1 85 ? -5.385 6.089 3.376 1.00 80.81 85 GLU A O 1
ATOM 663 N N . LEU A 1 86 ? -7.004 6.161 4.932 1.00 80.56 86 LEU A N 1
ATOM 664 C CA . LEU A 1 86 ? -7.193 4.718 5.058 1.00 80.56 86 LEU A CA 1
ATOM 665 C C . LEU A 1 86 ? -8.679 4.396 4.931 1.00 80.56 86 LEU A C 1
ATOM 667 O O . LEU A 1 86 ? -9.509 4.912 5.683 1.00 80.56 86 LEU A O 1
ATOM 671 N N . ARG A 1 87 ? -9.010 3.515 3.983 1.00 78.06 87 ARG A N 1
ATOM 672 C CA . ARG A 1 87 ? -10.373 3.028 3.757 1.00 78.06 87 ARG A CA 1
ATOM 673 C C . ARG A 1 87 ? -10.423 1.524 3.940 1.00 78.06 87 ARG A C 1
ATOM 675 O O . ARG A 1 87 ? -9.657 0.800 3.313 1.00 78.06 87 ARG A O 1
ATOM 682 N N . TRP A 1 88 ? -11.372 1.066 4.741 1.00 76.31 88 TRP A N 1
ATOM 683 C CA . TRP A 1 88 ? -11.595 -0.346 5.020 1.00 76.31 88 TRP A CA 1
ATOM 684 C C . TRP A 1 88 ? -13.094 -0.603 5.225 1.00 76.31 88 TRP A C 1
ATOM 686 O O . TRP A 1 88 ? -13.887 0.331 5.375 1.00 76.31 88 TRP A O 1
ATOM 696 N N . ARG A 1 89 ? -13.503 -1.872 5.151 1.00 77.75 89 ARG A N 1
ATOM 697 C CA . ARG A 1 89 ? -14.899 -2.299 5.311 1.00 77.75 89 ARG A CA 1
ATOM 698 C C . ARG A 1 89 ? -14.924 -3.610 6.089 1.00 77.75 89 ARG A C 1
ATOM 700 O O . ARG A 1 89 ? -14.235 -4.551 5.706 1.00 77.75 89 ARG A O 1
ATOM 707 N N . VAL A 1 90 ? -15.724 -3.663 7.149 1.00 78.00 90 VAL A N 1
ATOM 708 C CA . VAL A 1 90 ? -16.017 -4.889 7.904 1.00 78.00 90 VAL A CA 1
ATOM 709 C C . VAL A 1 90 ? -17.427 -5.349 7.556 1.00 78.00 90 VAL A C 1
ATOM 711 O O . VAL A 1 90 ? -18.324 -4.532 7.346 1.00 78.00 90 VAL A O 1
ATOM 714 N N . ALA A 1 91 ? -17.598 -6.663 7.441 1.00 82.88 91 ALA A N 1
ATOM 715 C CA . ALA A 1 91 ? -18.888 -7.295 7.239 1.00 82.88 91 ALA A CA 1
ATOM 716 C C . ALA A 1 91 ? -19.028 -8.473 8.204 1.00 82.88 91 ALA A C 1
ATOM 718 O O . ALA A 1 91 ? -18.075 -9.230 8.398 1.00 82.88 91 ALA A O 1
ATOM 719 N N . ALA A 1 92 ? -20.211 -8.622 8.786 1.00 81.19 92 ALA A N 1
ATOM 720 C CA . ALA A 1 92 ? -20.547 -9.699 9.706 1.00 81.19 92 ALA A CA 1
ATOM 721 C C . ALA A 1 92 ? -21.854 -10.342 9.245 1.00 81.19 92 ALA A C 1
ATOM 723 O O . ALA A 1 92 ? -22.833 -9.641 9.022 1.00 81.19 92 ALA A O 1
ATOM 724 N N . TYR A 1 93 ? -21.873 -11.663 9.094 1.00 84.19 93 TYR A N 1
ATOM 725 C CA . TYR A 1 93 ? -23.048 -12.404 8.633 1.00 84.19 93 TYR A CA 1
ATOM 726 C C . TYR A 1 93 ? -23.360 -13.514 9.628 1.00 84.19 93 TYR A C 1
ATOM 728 O O . TYR A 1 93 ? -22.453 -14.230 10.062 1.00 84.19 93 TYR A O 1
ATOM 736 N N . ALA A 1 94 ? -24.635 -13.678 9.978 1.00 85.12 94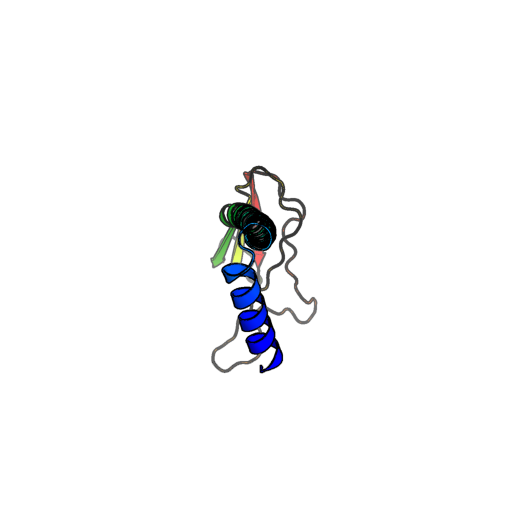 ALA A N 1
ATOM 737 C CA . ALA A 1 94 ? -25.070 -14.865 10.700 1.00 85.12 94 ALA A CA 1
ATOM 738 C C . ALA A 1 94 ? -25.058 -16.088 9.756 1.00 85.12 94 ALA A C 1
ATOM 740 O O . ALA A 1 94 ? -25.267 -15.939 8.549 1.00 85.12 94 ALA A O 1
ATOM 741 N N . PRO A 1 95 ? -24.818 -17.311 10.264 1.00 88.69 95 PRO A N 1
ATOM 742 C CA . PRO A 1 95 ? -24.863 -18.513 9.436 1.00 88.69 95 PRO A CA 1
ATOM 743 C C . PRO A 1 95 ? -26.215 -18.665 8.725 1.00 88.69 95 PRO A C 1
ATOM 745 O O . PRO A 1 95 ? -27.254 -18.747 9.374 1.00 88.69 95 PRO A O 1
ATOM 748 N N . GLY A 1 96 ? -26.196 -18.722 7.390 1.00 87.31 96 GLY A N 1
ATOM 749 C CA . GLY A 1 96 ? -27.408 -18.833 6.567 1.00 87.31 96 GLY A CA 1
ATOM 750 C C . GLY A 1 96 ? -28.148 -17.514 6.324 1.00 87.31 96 GLY A C 1
ATOM 751 O O . GLY A 1 96 ? -29.171 -17.523 5.644 1.00 87.31 96 GLY A O 1
ATOM 752 N N . ASP A 1 97 ? -27.631 -16.398 6.835 1.00 83.56 97 ASP A N 1
ATOM 753 C CA . ASP A 1 97 ? -28.177 -15.065 6.611 1.00 83.56 97 ASP A CA 1
ATOM 754 C C . ASP A 1 97 ? -27.373 -14.317 5.534 1.00 83.56 97 ASP A C 1
ATOM 756 O O . ASP A 1 97 ? -26.167 -14.510 5.366 1.00 83.56 97 ASP A O 1
ATOM 760 N N . THR A 1 98 ? -28.054 -13.451 4.791 1.00 82.56 98 THR A N 1
ATOM 761 C CA . THR A 1 98 ? -27.453 -12.544 3.800 1.00 82.56 98 THR A CA 1
ATOM 762 C C . THR A 1 98 ? -27.352 -11.111 4.312 1.00 82.56 98 THR A C 1
ATOM 764 O O . THR A 1 98 ? -26.740 -10.264 3.660 1.00 82.56 98 THR A O 1
ATOM 767 N N . VAL A 1 99 ? -27.967 -10.817 5.460 1.00 80.44 99 VAL A N 1
ATOM 768 C CA . VAL A 1 99 ? -27.926 -9.494 6.076 1.00 80.44 99 VAL A CA 1
ATOM 769 C C . VAL A 1 99 ? -26.558 -9.273 6.716 1.00 80.44 99 VAL A C 1
ATOM 771 O O . VAL A 1 99 ? -26.113 -10.041 7.568 1.00 80.44 99 VAL A O 1
ATOM 774 N N . ASN A 1 100 ? -25.883 -8.202 6.296 1.00 79.06 100 ASN A N 1
ATOM 775 C CA . ASN A 1 100 ? -24.648 -7.756 6.922 1.00 79.06 100 ASN A CA 1
ATOM 776 C C . ASN A 1 100 ? -24.981 -7.026 8.231 1.00 79.06 100 ASN A C 1
ATOM 778 O O . ASN A 1 100 ? -25.444 -5.889 8.216 1.00 79.06 100 ASN A O 1
ATOM 782 N N . LEU A 1 101 ? -24.707 -7.676 9.356 1.00 75.44 101 LEU A N 1
ATOM 783 C CA . LEU A 1 101 ? -24.924 -7.171 10.710 1.00 75.44 101 LEU A CA 1
ATOM 784 C C . LEU A 1 101 ? -24.044 -5.954 11.040 1.00 75.44 101 LEU A C 1
ATOM 786 O O . LEU A 1 101 ? -24.391 -5.177 11.921 1.00 75.44 101 LEU A O 1
ATOM 790 N N . ALA A 1 102 ? -22.936 -5.765 10.317 1.00 74.56 102 ALA A N 1
ATOM 791 C CA . ALA A 1 102 ? -22.067 -4.594 10.448 1.00 74.56 102 ALA A CA 1
ATOM 792 C C . ALA A 1 102 ? -22.492 -3.417 9.540 1.00 74.56 102 ALA A C 1
ATOM 794 O O . ALA A 1 102 ? -21.878 -2.348 9.596 1.00 74.56 102 ALA A O 1
ATOM 795 N N . ASP A 1 103 ? -23.502 -3.596 8.674 1.00 69.69 103 ASP A N 1
ATOM 796 C CA . ASP A 1 103 ? -24.070 -2.517 7.856 1.00 69.69 103 ASP A CA 1
ATOM 797 C C . ASP A 1 103 ? -25.177 -1.814 8.648 1.00 69.69 103 ASP A C 1
ATOM 799 O O . ASP A 1 103 ? -26.288 -2.321 8.807 1.00 69.69 103 ASP A O 1
ATOM 803 N N . ASN A 1 104 ? -24.889 -0.611 9.139 1.00 59.41 104 ASN A N 1
ATOM 804 C CA . ASN A 1 104 ? -25.907 0.224 9.759 1.00 59.41 104 ASN A CA 1
ATOM 805 C C . ASN A 1 104 ? -26.670 0.957 8.641 1.00 59.41 104 ASN A C 1
ATOM 807 O O . ASN A 1 104 ? -26.172 1.914 8.048 1.00 59.41 104 ASN A O 1
ATOM 811 N N . VAL A 1 105 ? -27.871 0.472 8.314 1.00 53.47 105 VAL A N 1
ATOM 812 C CA . VAL A 1 105 ? -28.662 0.818 7.108 1.00 53.47 105 VAL A CA 1
ATOM 813 C C . VAL A 1 105 ? -28.975 2.326 6.972 1.00 53.47 105 VAL A C 1
ATOM 815 O O . VAL A 1 105 ? -29.339 2.791 5.896 1.00 53.47 105 VAL A O 1
ATOM 818 N N . TYR A 1 106 ? -28.773 3.119 8.030 1.00 51.03 106 TYR A N 1
ATOM 819 C CA . TYR A 1 106 ? -28.968 4.575 8.029 1.00 51.03 106 TYR A CA 1
ATOM 820 C C . TYR A 1 106 ? -27.724 5.410 7.685 1.00 51.03 106 TYR A C 1
ATOM 822 O O . TYR A 1 106 ? -27.853 6.594 7.378 1.00 51.03 106 TYR A O 1
ATOM 830 N N . ALA A 1 107 ? -26.527 4.827 7.685 1.00 47.66 107 ALA A N 1
ATOM 831 C CA . ALA A 1 107 ? -25.300 5.517 7.310 1.00 47.66 107 ALA A CA 1
ATOM 832 C C . ALA A 1 107 ? -24.331 4.484 6.748 1.00 47.66 107 ALA A C 1
ATOM 834 O O . ALA A 1 107 ? -23.689 3.798 7.527 1.00 47.66 107 ALA A O 1
ATOM 835 N N . ALA A 1 108 ? -24.226 4.367 5.419 1.00 43.22 108 ALA A N 1
ATOM 836 C CA . ALA A 1 108 ? -23.270 3.472 4.762 1.00 43.22 108 ALA A CA 1
ATOM 837 C C . ALA A 1 108 ? -21.863 3.705 5.351 1.00 43.22 108 ALA A C 1
ATOM 839 O O . ALA A 1 108 ? -21.222 4.704 4.989 1.00 43.22 108 ALA A O 1
ATOM 840 N N . PRO A 1 109 ? -21.364 2.858 6.274 1.00 52.72 109 PRO A N 1
ATOM 841 C CA . PRO A 1 109 ? -20.216 3.232 7.064 1.00 52.72 109 PRO A CA 1
ATOM 842 C C . PRO A 1 109 ? -18.998 2.838 6.246 1.00 52.72 109 PRO A C 1
ATOM 844 O O . PRO A 1 109 ? -18.422 1.762 6.370 1.00 52.72 109 PRO A O 1
ATOM 847 N N . ARG A 1 110 ? -18.578 3.743 5.361 1.00 54.38 110 ARG A N 1
ATOM 848 C CA . ARG A 1 110 ? -17.147 3.877 5.115 1.00 54.38 110 ARG A CA 1
ATOM 849 C C . ARG A 1 110 ? -16.587 4.366 6.442 1.00 54.38 110 ARG A C 1
ATOM 851 O O .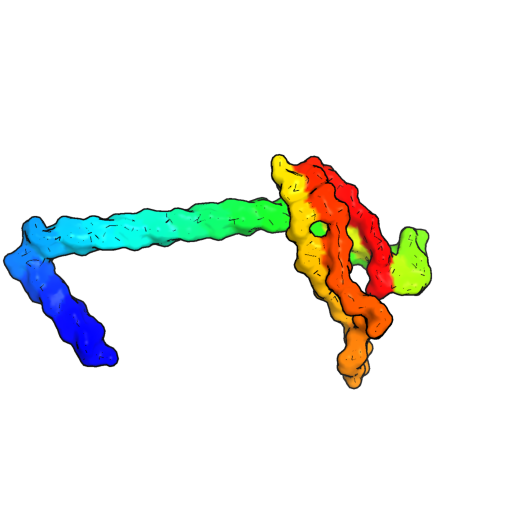 ARG A 1 110 ? -16.651 5.567 6.701 1.00 54.38 110 ARG A O 1
ATOM 858 N N . TYR A 1 111 ? -16.148 3.443 7.297 1.00 56.75 111 TYR A N 1
ATOM 859 C CA . TYR A 1 111 ? -15.449 3.797 8.523 1.00 56.75 111 TYR A CA 1
ATOM 860 C C . TYR A 1 111 ? -14.260 4.657 8.105 1.00 56.75 111 TYR A C 1
ATOM 862 O O . TYR A 1 111 ? -13.322 4.188 7.455 1.00 56.75 111 TYR A O 1
ATOM 870 N N . ARG A 1 112 ? -14.380 5.966 8.339 1.00 59.81 112 ARG A N 1
ATOM 871 C CA . ARG A 1 112 ? -13.306 6.905 8.053 1.00 59.81 112 ARG A CA 1
ATOM 872 C C . ARG A 1 112 ? -12.291 6.701 9.159 1.00 59.81 112 ARG A C 1
ATOM 874 O O . ARG A 1 112 ? -12.631 6.849 10.327 1.00 59.81 112 ARG A O 1
ATOM 881 N N . GLY A 1 113 ? -11.073 6.331 8.773 1.00 65.06 113 GLY A N 1
ATOM 882 C CA . GLY A 1 113 ? -9.939 6.384 9.683 1.00 65.06 113 GLY A CA 1
ATOM 883 C C . GLY A 1 113 ? -9.718 7.809 10.220 1.00 65.06 113 GLY A C 1
ATOM 884 O O . GLY A 1 113 ? -10.419 8.740 9.813 1.00 65.06 113 GLY A O 1
ATOM 885 N N . PRO A 1 114 ? -8.717 8.003 11.088 1.00 71.31 114 PRO A N 1
ATOM 886 C CA . PRO A 1 114 ? -8.484 9.230 11.868 1.00 71.31 114 PRO A CA 1
ATOM 887 C C . PRO A 1 114 ? -8.227 10.532 11.083 1.00 71.31 114 PRO A C 1
ATOM 889 O O . PRO A 1 114 ? -7.897 11.549 11.687 1.00 71.31 114 PRO A O 1
ATOM 892 N N . GLY A 1 115 ? -8.360 10.547 9.756 1.00 72.88 115 GLY A N 1
ATOM 893 C CA . GLY A 1 115 ? -7.803 11.600 8.912 1.00 72.88 115 GLY A CA 1
ATOM 894 C C . GLY A 1 115 ? -6.282 11.477 8.876 1.00 72.88 115 GLY A C 1
ATOM 895 O O . GLY A 1 115 ? -5.766 10.369 8.728 1.00 72.88 115 GLY A O 1
ATOM 896 N N . GLU A 1 116 ? -5.571 12.595 9.029 1.00 78.12 116 GLU A N 1
ATOM 897 C CA . GLU A 1 116 ? -4.107 12.599 9.076 1.00 78.12 116 GLU A CA 1
ATOM 898 C C . GLU A 1 116 ? -3.583 11.993 10.389 1.00 78.12 116 GLU A C 1
ATOM 900 O O . GLU A 1 116 ? -3.544 12.657 11.428 1.00 78.12 116 GLU A O 1
ATOM 905 N N . LEU A 1 117 ? -3.139 10.734 10.343 1.00 83.81 117 LEU A N 1
ATOM 906 C CA . LEU A 1 117 ? -2.452 10.085 11.461 1.00 83.81 117 LEU A CA 1
ATOM 907 C C . LEU A 1 117 ? -0.944 10.300 11.325 1.00 83.81 117 LEU A C 1
ATOM 909 O O . LEU A 1 117 ? -0.309 9.804 10.389 1.00 83.81 117 LEU A O 1
ATOM 913 N N . GLN A 1 118 ? -0.374 11.044 12.271 1.00 86.56 118 GLN A N 1
ATOM 914 C CA . GLN A 1 118 ? 1.050 11.379 12.281 1.00 86.56 118 GLN A CA 1
ATOM 915 C C . GLN A 1 118 ? 1.939 10.128 12.359 1.00 86.56 118 GLN A C 1
ATOM 917 O O . GLN A 1 118 ? 1.507 9.055 12.784 1.00 86.56 118 GLN A O 1
ATOM 922 N N . ALA A 1 119 ? 3.193 10.274 11.939 1.00 84.81 119 ALA A N 1
ATOM 923 C CA . ALA A 1 119 ? 4.205 9.229 12.056 1.00 84.81 119 ALA A CA 1
ATOM 924 C C . ALA A 1 119 ? 4.359 8.770 13.520 1.00 84.81 119 ALA A C 1
ATOM 926 O O . ALA A 1 119 ? 4.479 9.596 14.425 1.00 84.81 119 ALA A O 1
ATOM 927 N N . GLY A 1 120 ? 4.323 7.458 13.753 1.00 84.38 120 GLY A N 1
ATOM 928 C CA . GLY A 1 120 ? 4.404 6.831 15.077 1.00 84.38 120 GLY A CA 1
ATOM 929 C C . GLY A 1 120 ? 3.157 6.977 15.959 1.00 84.38 120 GLY A C 1
ATOM 930 O O . GLY A 1 120 ? 3.172 6.522 17.102 1.00 84.38 120 GLY A O 1
ATOM 931 N N . ALA A 1 121 ? 2.088 7.619 15.479 1.00 86.00 121 ALA A N 1
ATOM 932 C CA . ALA A 1 121 ? 0.878 7.823 16.266 1.00 86.00 121 ALA A CA 1
ATOM 933 C C . ALA A 1 121 ? -0.043 6.594 16.241 1.00 86.00 121 ALA A C 1
ATOM 935 O O . ALA A 1 121 ? -0.081 5.824 15.278 1.00 86.00 121 ALA A O 1
ATOM 936 N N . THR A 1 122 ? -0.826 6.448 17.311 1.00 87.56 122 THR A N 1
ATOM 937 C CA . THR A 1 122 ? -1.873 5.430 17.445 1.00 87.56 122 THR A CA 1
ATOM 938 C C . THR A 1 122 ? -3.235 6.104 17.565 1.00 87.56 122 THR A C 1
ATOM 940 O O . THR A 1 122 ? -3.359 7.154 18.196 1.00 87.56 122 THR A O 1
ATOM 943 N N . TRP A 1 123 ? -4.247 5.505 16.951 1.00 88.00 123 TRP A N 1
ATOM 944 C CA . TRP A 1 123 ? -5.639 5.929 17.023 1.00 88.00 123 TRP A CA 1
ATOM 945 C C . TRP A 1 123 ? -6.536 4.750 17.379 1.00 88.00 123 TRP A C 1
ATOM 947 O O . TRP A 1 123 ? -6.325 3.648 16.875 1.00 88.00 123 TRP A O 1
ATOM 957 N N . ASP A 1 124 ? -7.554 5.009 18.196 1.00 88.06 124 ASP A N 1
ATOM 958 C CA . ASP A 1 124 ? -8.516 4.013 18.652 1.00 88.06 124 ASP A CA 1
ATOM 959 C C . ASP A 1 124 ? -9.957 4.465 18.373 1.00 88.06 124 ASP A C 1
ATOM 961 O O . ASP A 1 124 ? -10.281 5.647 18.514 1.00 88.06 124 ASP A O 1
ATOM 965 N N . ASP A 1 125 ? -10.829 3.518 18.021 1.00 85.62 125 ASP A N 1
ATOM 966 C CA . ASP A 1 125 ? -12.277 3.725 17.874 1.00 85.62 125 ASP A CA 1
ATOM 967 C C . ASP A 1 125 ? -13.054 2.439 18.197 1.00 85.62 125 ASP A C 1
ATOM 969 O O . ASP A 1 125 ? -12.493 1.343 18.214 1.00 85.62 125 ASP A O 1
ATOM 973 N N . CYS A 1 126 ? -14.353 2.562 18.458 1.00 83.94 126 CYS A N 1
ATOM 974 C CA . CYS A 1 126 ? -15.244 1.432 18.715 1.00 83.94 126 CYS A CA 1
ATOM 975 C C . CYS A 1 126 ? -16.198 1.224 17.530 1.00 83.94 126 CYS A C 1
ATOM 977 O O . CYS A 1 126 ? -16.857 2.160 17.064 1.00 83.94 126 CYS A O 1
ATOM 979 N N . LEU A 1 127 ? -16.296 -0.024 17.074 1.00 80.19 127 LEU A N 1
ATOM 980 C CA . LEU A 1 127 ? -17.070 -0.471 15.918 1.00 80.19 127 LEU A CA 1
ATOM 981 C C . LEU A 1 127 ? -18.260 -1.350 16.340 1.00 80.19 127 LEU A C 1
ATOM 983 O O . LEU A 1 127 ? -18.136 -2.073 17.334 1.00 80.19 127 LEU A O 1
ATOM 987 N N . PRO A 1 128 ? -19.383 -1.302 15.596 1.00 75.44 128 PRO A N 1
ATOM 988 C CA . PRO A 1 128 ? -20.517 -2.211 15.778 1.00 75.44 128 PRO A CA 1
ATOM 989 C C . PRO A 1 128 ? -20.146 -3.673 15.514 1.00 75.44 128 PRO A C 1
ATOM 991 O O . PRO A 1 128 ? -19.320 -3.926 14.605 1.00 75.44 128 PRO A O 1
#

Radius of gyration: 26.65 Å; chains: 1; bounding box: 56×31×70 Å

Secondary structure (DSSP, 8-state):
-HHHHHHHHHHHHHHHH-HHHHHHHHHHHHHHHHHHHHHHHHHHHHHHHHHTTEEEEEEE-TTTS-TT--EEEEEEE-SSS-B---EE----B-TT--SBTT--TTS---EE--SSB-TT-EEEEEE-